Protein AF-A0A351ZW01-F1 (afdb_monomer_lite)

pLDDT: mean 93.57, std 7.4, range [65.06, 98.44]

Radius of gyration: 22.63 Å; chains: 1; bounding box: 54×48×53 Å

Secondary structure (DSSP, 8-state):
-HHHHTS-HHHHHHHHHHHHHHHHHHHHHT-S-GGG-TTHHHHHHTTS-SS-HHHHHHHHHHHHHHHHHHTTPPPS-TT-EE-TTT-PEE-----HHHHHHIIIIISTTHHHHHHHHHHHHHHHHHHHHHHT-TT---PPPP-

Sequence (143 aa):
VVALATGTAVQREMLQEALNRWWRPIMHFFGPPDVASQHTEKLMRWKVKMASNDDMRQQFFNQYVPKILELGLTIPDPELKKDPETGKWSYGDPDWDEFKRVINGHGPCNAERLAVRRKAEENGRWVRQALARAADTYVAPLS

Foldseek 3Di:
DLCLLPDDPVSVVVVLVVLAVCVLVVLCVLPDAQVPDPCQVVCCVVVVDVDHSQRVVQVCCVVPVVVCVVSVHDHPWPQWDQDPVVRGTDTDDSDVVQSVCVVVQNDDCSVVVVVVVVCCCVVCVVVVVVVPPPPDDDDDDDD

Structure (mmCIF, N/CA/C/O backbone):
data_AF-A0A351ZW01-F1
#
_entry.id   AF-A0A351ZW01-F1
#
loop_
_atom_site.group_PDB
_atom_site.id
_atom_site.type_symbol
_atom_site.label_atom_id
_atom_site.label_alt_id
_atom_site.label_comp_id
_atom_site.label_asym_id
_atom_site.label_entity_id
_atom_site.label_seq_id
_atom_site.pdbx_PDB_ins_code
_atom_site.Cartn_x
_atom_site.Cartn_y
_atom_site.Cartn_z
_atom_site.occupancy
_atom_site.B_iso_or_equiv
_atom_site.auth_seq_id
_atom_site.auth_comp_id
_atom_site.auth_asym_id
_atom_site.auth_atom_id
_atom_site.pdbx_PDB_model_num
ATOM 1 N N . VAL A 1 1 ? 3.942 12.410 7.621 1.00 77.69 1 VAL A N 1
ATOM 2 C CA . VAL A 1 1 ? 2.796 11.868 8.392 1.00 77.69 1 VAL A CA 1
ATOM 3 C C . VAL A 1 1 ? 2.540 12.699 9.638 1.00 77.69 1 VAL A C 1
ATOM 5 O O . VAL A 1 1 ? 1.527 13.377 9.650 1.00 77.69 1 VAL A O 1
ATOM 8 N N . VAL A 1 2 ? 3.465 12.751 10.610 1.00 89.12 2 VAL A N 1
ATOM 9 C CA . VAL A 1 2 ? 3.289 13.541 11.853 1.00 89.12 2 VAL A CA 1
ATOM 10 C C . VAL A 1 2 ? 2.937 15.003 11.568 1.00 89.12 2 VAL A C 1
ATOM 12 O O . VAL A 1 2 ? 1.938 15.481 12.078 1.00 89.12 2 VAL A O 1
ATOM 15 N N . ALA A 1 3 ? 3.654 15.659 10.648 1.00 94.62 3 ALA A N 1
ATOM 16 C CA . ALA A 1 3 ? 3.360 17.041 10.256 1.00 94.62 3 ALA A CA 1
ATOM 17 C C . ALA A 1 3 ? 1.923 17.272 9.737 1.00 94.62 3 ALA A C 1
ATOM 19 O O . ALA A 1 3 ? 1.390 18.358 9.916 1.00 94.62 3 ALA A O 1
ATOM 20 N N . LEU A 1 4 ? 1.291 16.270 9.105 1.00 96.19 4 LEU A N 1
ATOM 21 C CA . LEU A 1 4 ? -0.110 16.368 8.672 1.00 96.19 4 LEU A CA 1
ATOM 22 C C . LEU A 1 4 ? -1.073 16.064 9.827 1.00 96.19 4 LEU A C 1
ATOM 24 O O . LEU A 1 4 ? -2.077 16.750 9.983 1.00 96.19 4 LEU A O 1
ATOM 28 N N . ALA A 1 5 ? -0.749 15.065 10.654 1.00 93.75 5 ALA A N 1
ATOM 29 C CA . ALA A 1 5 ? -1.554 14.665 11.808 1.00 93.75 5 ALA A CA 1
ATOM 30 C C . ALA A 1 5 ? -1.645 15.766 12.881 1.00 93.75 5 ALA A C 1
ATOM 32 O O . ALA A 1 5 ? -2.696 15.947 13.490 1.00 93.75 5 ALA A O 1
ATOM 33 N N . THR A 1 6 ? -0.567 16.530 13.079 1.00 94.31 6 THR A N 1
ATOM 34 C CA . THR A 1 6 ? -0.499 17.667 14.014 1.00 94.31 6 THR A CA 1
ATOM 35 C C . THR A 1 6 ? -0.705 19.018 13.322 1.00 94.31 6 THR A C 1
ATOM 37 O O . THR A 1 6 ? -0.394 20.059 13.898 1.00 94.31 6 THR A O 1
ATOM 40 N N . GLY A 1 7 ? -1.139 18.999 12.061 1.00 95.31 7 GLY A N 1
ATOM 41 C CA . GLY A 1 7 ? -1.310 20.177 11.222 1.00 95.31 7 GLY A CA 1
ATOM 42 C C . GLY A 1 7 ? -2.708 20.791 11.312 1.00 95.31 7 GLY A C 1
ATOM 43 O O . GLY A 1 7 ? -3.443 20.613 12.284 1.00 95.31 7 GLY A O 1
ATOM 44 N N . THR A 1 8 ? -3.093 21.517 10.264 1.00 97.94 8 THR A N 1
ATOM 45 C CA . THR A 1 8 ? -4.434 22.097 10.119 1.00 97.94 8 THR A CA 1
ATOM 46 C C . THR A 1 8 ? -5.506 21.018 9.938 1.00 97.94 8 THR A C 1
ATOM 48 O O . THR A 1 8 ? -5.212 19.871 9.595 1.00 97.94 8 THR A O 1
ATOM 51 N N . ALA A 1 9 ? -6.779 21.392 10.103 1.00 97.50 9 ALA A N 1
ATOM 52 C CA . ALA A 1 9 ? -7.906 20.489 9.853 1.00 97.50 9 ALA A CA 1
ATOM 53 C C . ALA A 1 9 ? -7.855 19.866 8.444 1.00 97.50 9 ALA A C 1
ATOM 55 O O . ALA A 1 9 ? -7.991 18.654 8.307 1.00 97.50 9 ALA A O 1
ATOM 56 N N . VAL A 1 10 ? -7.540 20.671 7.422 1.00 98.19 10 VAL A N 1
ATOM 57 C CA . VAL A 1 10 ? -7.388 20.205 6.032 1.00 98.19 10 VAL A CA 1
ATOM 58 C C . VAL A 1 10 ? -6.251 19.188 5.904 1.00 98.19 10 VAL A C 1
ATOM 60 O O . VAL A 1 10 ? -6.398 18.171 5.236 1.00 98.19 10 VAL A O 1
ATOM 63 N N . GLN A 1 11 ? -5.116 19.411 6.573 1.00 98.12 11 GLN A N 1
ATOM 64 C CA . GLN A 1 11 ? -3.993 18.468 6.541 1.00 98.12 11 GLN A CA 1
ATOM 65 C C . GLN A 1 11 ? -4.336 17.131 7.209 1.00 98.12 11 GLN A C 1
ATOM 67 O O . GLN A 1 11 ? -3.948 16.073 6.706 1.00 98.12 11 GLN A O 1
ATOM 72 N N . ARG A 1 12 ? -5.089 17.169 8.314 1.00 97.69 12 ARG A N 1
ATOM 73 C CA . ARG A 1 12 ? -5.584 15.964 8.990 1.00 97.69 12 ARG A CA 1
ATOM 74 C C . ARG A 1 12 ? -6.576 15.199 8.121 1.00 97.69 12 ARG A C 1
ATOM 76 O O . ARG A 1 12 ? -6.472 13.979 8.026 1.00 97.69 12 ARG A O 1
ATOM 83 N N . GLU A 1 13 ? -7.481 15.902 7.448 1.00 98.12 13 GLU A N 1
ATOM 84 C CA . GLU A 1 13 ? -8.439 15.304 6.517 1.00 98.12 13 GLU A CA 1
ATOM 85 C C . GLU A 1 13 ? -7.736 14.651 5.321 1.00 98.12 13 GLU A C 1
ATOM 87 O O . GLU A 1 13 ? -8.013 13.497 5.011 1.00 98.12 13 GLU A O 1
ATOM 92 N N . MET A 1 14 ? -6.746 15.320 4.718 1.00 98.06 14 MET A N 1
ATOM 93 C CA . MET A 1 14 ? -5.924 14.737 3.648 1.00 98.06 14 MET A CA 1
ATOM 94 C C . MET A 1 14 ? -5.225 13.445 4.088 1.00 98.06 14 MET A C 1
ATOM 96 O O . MET A 1 14 ? -5.118 12.492 3.315 1.00 98.06 14 MET A O 1
ATOM 100 N N . LEU A 1 15 ? -4.728 13.407 5.328 1.00 98.00 15 LEU A N 1
ATOM 101 C CA . LEU A 1 15 ? -4.102 12.210 5.879 1.00 98.00 15 LEU A CA 1
ATOM 102 C C . LEU A 1 15 ? -5.121 11.081 6.080 1.00 98.00 15 LEU A C 1
ATOM 104 O O . LEU A 1 15 ? -4.837 9.942 5.710 1.00 98.00 15 LEU A O 1
ATOM 108 N N . GLN A 1 16 ? -6.296 11.390 6.632 1.00 98.31 16 GLN A N 1
ATOM 109 C CA . GLN A 1 16 ? -7.370 10.416 6.819 1.00 98.31 16 GLN A CA 1
ATOM 110 C C . GLN A 1 16 ? -7.875 9.865 5.480 1.00 98.31 16 GLN A C 1
ATOM 112 O O . GLN A 1 16 ? -8.060 8.662 5.337 1.00 98.31 16 GLN A O 1
ATOM 117 N N . GLU A 1 17 ? -8.049 10.722 4.478 1.00 98.38 17 GLU A N 1
ATOM 118 C CA . GLU A 1 17 ? -8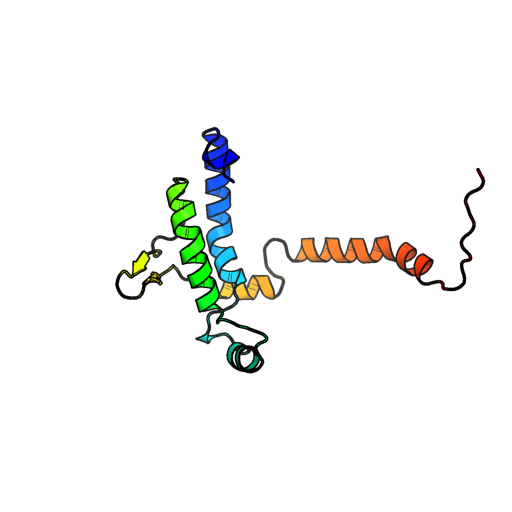.480 10.341 3.133 1.00 98.38 17 GLU A CA 1
ATOM 119 C C . GLU A 1 17 ? -7.465 9.393 2.474 1.00 98.38 17 GLU A C 1
ATOM 121 O O . GLU A 1 17 ? -7.833 8.345 1.937 1.00 98.38 17 GLU A O 1
ATOM 126 N N . ALA A 1 18 ? -6.168 9.688 2.612 1.00 98.12 18 ALA A N 1
ATOM 127 C CA . ALA A 1 18 ? -5.119 8.795 2.142 1.00 98.12 18 ALA A CA 1
ATOM 128 C C . ALA A 1 18 ? -5.151 7.438 2.862 1.00 98.12 18 ALA A C 1
ATOM 130 O O . ALA A 1 18 ? -5.054 6.403 2.201 1.00 98.12 18 ALA A O 1
ATOM 131 N N . LEU A 1 19 ? -5.319 7.422 4.188 1.00 97.88 19 LEU A N 1
ATOM 132 C CA . LEU A 1 19 ? -5.467 6.179 4.950 1.00 97.88 19 LEU A CA 1
ATOM 133 C C . LEU A 1 19 ? -6.685 5.375 4.470 1.00 97.88 19 LEU A C 1
ATOM 135 O O . LEU A 1 19 ? -6.562 4.172 4.245 1.00 97.88 19 LEU A O 1
ATOM 139 N N . ASN A 1 20 ? -7.817 6.044 4.236 1.00 97.94 20 ASN A N 1
ATOM 140 C CA . ASN A 1 20 ? -9.052 5.417 3.772 1.00 97.94 20 ASN A CA 1
ATOM 141 C C . ASN A 1 20 ? -8.858 4.671 2.447 1.00 97.94 20 ASN A C 1
ATOM 143 O O . ASN A 1 20 ? -9.270 3.520 2.318 1.00 97.94 20 ASN A O 1
ATOM 147 N N . ARG A 1 21 ? -8.180 5.299 1.478 1.00 96.81 21 ARG A N 1
ATOM 148 C CA . ARG A 1 21 ? -7.891 4.677 0.176 1.00 96.81 21 ARG A CA 1
ATOM 149 C C . ARG A 1 21 ? -6.883 3.537 0.261 1.00 96.81 21 ARG A C 1
ATOM 151 O O . ARG A 1 21 ? -7.000 2.564 -0.478 1.00 96.81 21 ARG A O 1
ATOM 158 N N . TRP A 1 22 ? -5.866 3.670 1.110 1.00 96.38 22 TRP A N 1
ATOM 159 C CA . TRP A 1 22 ? -4.736 2.739 1.133 1.00 96.38 22 TRP A CA 1
ATOM 160 C C . TRP A 1 22 ? -4.908 1.551 2.077 1.00 96.38 22 TRP A C 1
ATOM 162 O O . TRP A 1 22 ? -4.182 0.571 1.916 1.00 96.38 22 TRP A O 1
ATOM 172 N N . TRP A 1 23 ? -5.859 1.592 3.015 1.00 96.06 23 TRP A N 1
ATOM 173 C CA . TRP A 1 23 ? -6.018 0.544 4.027 1.00 96.06 23 TRP A CA 1
ATOM 174 C C . TRP A 1 23 ? -6.162 -0.863 3.428 1.00 96.06 23 TRP A C 1
ATOM 176 O O . TRP A 1 23 ? -5.361 -1.745 3.739 1.00 96.06 23 TRP A O 1
ATOM 186 N N . ARG A 1 24 ? -7.116 -1.063 2.506 1.00 93.88 24 ARG A N 1
ATOM 187 C CA . ARG A 1 24 ? -7.323 -2.366 1.849 1.00 93.88 24 ARG A CA 1
ATOM 188 C C . ARG A 1 24 ? -6.141 -2.770 0.954 1.00 93.88 24 ARG A C 1
ATOM 190 O O . ARG A 1 24 ? -5.614 -3.863 1.157 1.00 93.88 24 ARG A O 1
ATOM 197 N N . PRO A 1 25 ? -5.631 -1.913 0.037 1.00 95.56 25 PRO A N 1
ATOM 198 C CA . PRO A 1 25 ? -4.459 -2.258 -0.767 1.00 95.56 25 PRO A CA 1
ATOM 199 C C . PRO A 1 25 ? -3.230 -2.685 0.043 1.00 95.56 25 PRO A C 1
ATOM 201 O O . PRO A 1 25 ? -2.504 -3.576 -0.389 1.00 95.56 25 PRO A O 1
ATOM 204 N N . ILE A 1 26 ? -2.988 -2.101 1.221 1.00 95.88 26 ILE A N 1
ATOM 205 C CA . ILE A 1 26 ? -1.853 -2.494 2.070 1.00 95.88 26 ILE A CA 1
ATOM 206 C C . ILE A 1 26 ? -1.967 -3.958 2.519 1.00 95.88 26 ILE A C 1
ATOM 208 O O . ILE A 1 26 ? -0.955 -4.654 2.592 1.00 95.88 26 ILE A O 1
ATOM 212 N N . MET A 1 27 ? -3.174 -4.478 2.752 1.00 95.38 27 MET A N 1
ATOM 213 C CA . MET A 1 27 ? -3.358 -5.889 3.115 1.00 95.38 27 MET A CA 1
ATOM 214 C C . MET A 1 27 ? -2.951 -6.841 1.981 1.00 95.38 27 MET A C 1
ATOM 216 O O . MET A 1 27 ? -2.417 -7.923 2.248 1.00 95.38 27 MET A O 1
ATOM 220 N N . HI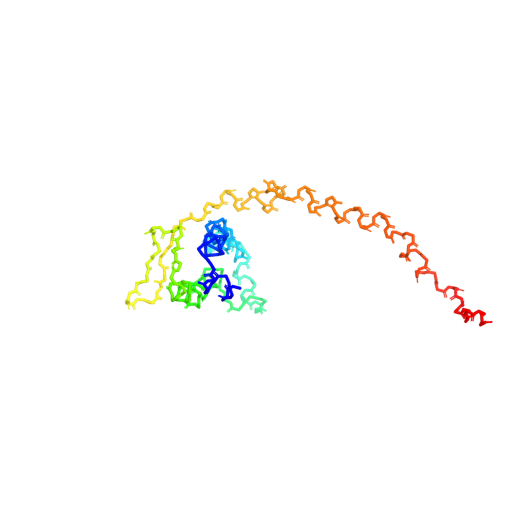S A 1 28 ? -3.141 -6.417 0.730 1.00 96.31 28 HIS A N 1
ATOM 221 C CA . HIS A 1 28 ? -2.736 -7.146 -0.472 1.00 96.31 28 HIS A CA 1
ATOM 222 C C . HIS A 1 28 ? -1.217 -7.187 -0.685 1.00 96.31 28 HIS A C 1
ATOM 224 O O . HIS A 1 28 ? -0.724 -8.084 -1.369 1.00 96.31 28 HIS A O 1
ATOM 230 N N . PHE A 1 29 ? -0.451 -6.263 -0.091 1.00 95.38 29 PHE A N 1
ATOM 231 C CA . PHE A 1 29 ? 1.005 -6.198 -0.288 1.00 95.38 29 PHE A CA 1
ATOM 232 C C . PHE A 1 29 ? 1.728 -7.425 0.271 1.00 95.38 29 PHE A C 1
ATOM 234 O O . PHE A 1 29 ? 2.774 -7.812 -0.245 1.00 95.38 29 PHE A O 1
ATOM 241 N N . PHE A 1 30 ? 1.155 -8.061 1.293 1.00 95.12 30 PHE A N 1
ATOM 242 C CA . PHE A 1 30 ? 1.693 -9.283 1.888 1.00 95.12 30 PHE A CA 1
ATOM 243 C C . PHE A 1 30 ? 1.368 -10.539 1.069 1.00 95.12 30 PHE A C 1
ATOM 245 O O . PHE A 1 30 ? 1.845 -11.616 1.402 1.00 95.12 30 PHE A O 1
ATOM 252 N N . GLY A 1 31 ? 0.588 -10.420 -0.010 1.00 93.88 31 GLY A N 1
ATOM 253 C CA . GLY A 1 31 ? 0.147 -11.540 -0.836 1.00 93.88 31 GLY A CA 1
ATOM 254 C C . GLY A 1 31 ? -1.158 -12.184 -0.351 1.00 93.88 31 GLY A C 1
ATOM 255 O O . GLY A 1 31 ? -1.784 -11.686 0.587 1.00 93.88 31 GLY A O 1
ATOM 256 N N . PRO A 1 32 ? -1.591 -13.282 -1.000 1.00 94.94 32 PRO A N 1
ATOM 257 C CA . PRO A 1 32 ? -2.838 -13.965 -0.661 1.00 94.94 32 PRO A CA 1
ATOM 258 C C . PRO A 1 32 ? -2.779 -14.595 0.741 1.00 94.94 32 PRO A C 1
ATOM 260 O O . PRO A 1 32 ? -1.673 -14.788 1.259 1.00 94.94 32 PRO A O 1
ATOM 263 N N . PRO A 1 33 ? -3.927 -14.979 1.329 1.00 93.25 33 PRO A N 1
ATOM 264 C CA . PRO A 1 33 ? -3.975 -15.748 2.567 1.00 93.25 33 PRO A CA 1
ATOM 265 C C . PRO A 1 33 ? -3.145 -17.018 2.462 1.00 93.25 33 PRO A C 1
ATOM 267 O O . PRO A 1 33 ? -2.992 -17.576 1.367 1.00 93.25 33 PRO A O 1
ATOM 270 N N . ASP A 1 34 ? -2.658 -17.525 3.590 1.00 92.31 34 ASP A N 1
ATOM 271 C CA . ASP A 1 34 ? -1.798 -18.709 3.588 1.00 92.31 34 ASP A CA 1
ATOM 272 C C . ASP A 1 34 ? -2.495 -19.928 2.960 1.00 92.31 34 ASP A C 1
ATOM 274 O O . ASP A 1 34 ? -1.867 -20.674 2.207 1.00 92.31 34 ASP A O 1
ATOM 278 N N . VAL A 1 35 ? -3.814 -20.059 3.151 1.00 91.06 35 VAL A N 1
ATOM 279 C CA . VAL A 1 35 ? -4.657 -21.110 2.544 1.00 91.06 35 VAL A CA 1
ATOM 280 C C . VAL A 1 35 ? -4.706 -21.070 1.012 1.00 91.06 35 VAL A C 1
ATOM 282 O O . VAL A 1 35 ? -4.986 -22.084 0.380 1.00 91.06 35 VAL A O 1
ATOM 285 N N . ALA A 1 36 ? -4.420 -19.918 0.401 1.00 90.12 36 ALA A N 1
ATOM 286 C CA . ALA A 1 36 ? -4.399 -19.725 -1.050 1.00 90.12 36 ALA A CA 1
ATOM 287 C C . ALA A 1 36 ? -2.971 -19.538 -1.603 1.00 90.12 36 ALA A C 1
ATOM 289 O O . ALA A 1 36 ? -2.783 -19.293 -2.797 1.00 90.12 36 ALA A O 1
ATOM 290 N N . SER A 1 37 ? -1.945 -19.647 -0.753 1.00 90.88 37 SER A N 1
ATOM 291 C CA . SER A 1 37 ? -0.560 -19.329 -1.097 1.00 90.88 37 SER A CA 1
ATOM 292 C C . SER A 1 37 ? 0.231 -20.571 -1.521 1.00 90.88 37 SER A C 1
ATOM 294 O O . SER A 1 37 ? 0.934 -21.195 -0.726 1.00 90.88 37 SER A O 1
ATOM 296 N N . GLN A 1 38 ? 0.177 -20.901 -2.816 1.00 90.06 38 GLN A N 1
ATOM 297 C CA . GLN A 1 38 ? 0.764 -22.125 -3.393 1.00 90.06 38 GLN A CA 1
ATOM 298 C C . GLN A 1 38 ? 2.278 -22.297 -3.167 1.00 90.06 38 GLN A C 1
ATOM 300 O O . GLN A 1 38 ? 2.793 -23.413 -3.207 1.00 90.06 38 GLN A O 1
ATOM 305 N N . HIS A 1 39 ? 3.018 -21.205 -2.965 1.00 90.19 39 HIS A N 1
ATOM 306 C CA . HIS A 1 39 ? 4.479 -21.241 -2.840 1.00 90.19 39 HIS A CA 1
ATOM 307 C C . HIS A 1 39 ? 4.981 -21.135 -1.398 1.00 90.19 39 HIS A C 1
ATOM 309 O O . HIS A 1 39 ? 6.176 -21.330 -1.169 1.00 90.19 39 HIS A O 1
ATOM 315 N N . THR A 1 40 ? 4.109 -20.843 -0.425 1.00 89.44 40 THR A N 1
ATOM 316 C CA . THR A 1 40 ? 4.547 -20.528 0.945 1.00 89.44 40 THR A CA 1
ATOM 317 C C . THR A 1 40 ? 5.324 -21.677 1.575 1.00 89.44 40 THR A C 1
ATOM 319 O O . THR A 1 40 ? 6.428 -21.443 2.058 1.00 89.44 40 THR A O 1
ATOM 322 N N . GLU A 1 41 ? 4.835 -22.917 1.499 1.00 91.25 41 GLU A N 1
ATOM 323 C CA . GLU A 1 41 ? 5.506 -24.067 2.123 1.00 91.25 41 GLU A CA 1
ATOM 324 C C . GLU A 1 41 ? 6.950 -24.245 1.615 1.00 91.25 41 GLU A C 1
ATOM 326 O O . GLU A 1 41 ? 7.900 -24.357 2.393 1.00 91.25 41 GLU A O 1
ATOM 331 N N . LYS A 1 42 ? 7.131 -24.205 0.290 1.00 94.81 42 LYS A N 1
ATOM 332 C CA . LYS A 1 42 ? 8.434 -24.376 -0.363 1.00 94.81 42 LYS A CA 1
ATOM 333 C C . LYS A 1 42 ? 9.393 -23.227 -0.041 1.00 94.81 42 LYS A C 1
ATOM 335 O O . LYS A 1 42 ? 10.556 -23.474 0.272 1.00 94.81 42 LYS A O 1
ATOM 340 N N . LEU A 1 43 ? 8.912 -21.984 -0.089 1.00 95.31 43 LEU A N 1
ATOM 341 C CA . LEU A 1 43 ? 9.731 -20.800 0.189 1.00 95.31 43 LEU A CA 1
ATOM 342 C C . LEU A 1 43 ? 10.139 -20.704 1.664 1.00 95.31 43 LEU A C 1
ATOM 344 O O . LEU A 1 43 ? 11.264 -20.293 1.950 1.00 95.31 43 LEU A O 1
ATOM 348 N N . MET A 1 44 ? 9.265 -21.123 2.583 1.00 94.62 44 MET A N 1
ATOM 349 C CA . MET A 1 44 ? 9.577 -21.218 4.012 1.00 94.62 44 MET A CA 1
ATOM 350 C C . MET A 1 44 ? 10.616 -22.313 4.276 1.00 94.62 44 MET A C 1
ATOM 352 O O . MET A 1 44 ? 11.602 -22.075 4.972 1.00 94.62 44 MET A O 1
ATOM 356 N N . ARG A 1 45 ? 10.467 -23.493 3.652 1.00 95.94 45 ARG A N 1
ATOM 357 C CA . ARG A 1 45 ? 11.433 -24.603 3.768 1.00 95.94 45 ARG A CA 1
ATOM 358 C C . ARG A 1 45 ? 12.843 -24.192 3.344 1.00 95.94 45 ARG A C 1
ATOM 360 O O . ARG A 1 45 ? 13.820 -24.582 3.974 1.00 95.94 45 ARG A O 1
ATOM 367 N N . TRP A 1 46 ? 12.947 -23.398 2.283 1.00 97.50 46 TRP A N 1
ATOM 368 C CA . TRP A 1 46 ? 14.221 -22.885 1.775 1.00 97.50 46 TRP A CA 1
ATOM 369 C C . TRP A 1 46 ? 14.708 -21.616 2.471 1.00 97.50 46 TRP A C 1
ATOM 371 O O . TRP A 1 46 ? 15.754 -21.095 2.095 1.00 97.50 46 TRP A O 1
ATOM 381 N N . LYS A 1 47 ? 13.972 -21.112 3.470 1.00 95.19 47 LYS A N 1
ATOM 382 C CA . LYS A 1 47 ? 14.273 -19.857 4.174 1.00 95.19 47 LYS A CA 1
ATOM 383 C C . LYS A 1 47 ? 14.396 -18.644 3.241 1.00 95.19 47 LYS A C 1
ATOM 385 O O . LYS A 1 47 ? 15.083 -17.679 3.554 1.00 95.19 47 LYS A O 1
ATOM 390 N N . VAL A 1 48 ? 13.707 -18.681 2.099 1.00 96.38 48 VAL A N 1
ATOM 391 C CA . VAL A 1 48 ? 13.502 -17.503 1.239 1.00 96.38 48 VAL A CA 1
ATOM 392 C C . VAL A 1 48 ? 12.431 -16.603 1.855 1.00 96.38 48 VAL A C 1
ATOM 394 O O . VAL A 1 48 ? 12.501 -15.381 1.762 1.00 96.38 48 VAL A O 1
ATOM 397 N N . LYS A 1 49 ? 11.452 -17.217 2.524 1.00 93.94 49 LYS A N 1
ATOM 398 C CA . LYS A 1 49 ? 10.430 -16.554 3.326 1.00 93.94 49 LYS A CA 1
ATOM 399 C C . LYS A 1 49 ? 10.644 -16.943 4.791 1.00 93.94 49 LYS A C 1
ATOM 401 O O . LYS A 1 49 ? 10.852 -18.117 5.082 1.00 93.94 49 LYS A O 1
ATOM 406 N N . MET A 1 50 ? 10.642 -15.960 5.691 1.00 94.81 50 MET A N 1
ATOM 407 C CA . MET A 1 50 ? 10.906 -16.173 7.126 1.00 94.81 50 MET A CA 1
ATOM 408 C C . MET A 1 50 ? 9.630 -16.220 7.979 1.00 94.81 50 MET A C 1
ATOM 410 O O . MET A 1 50 ? 9.669 -16.719 9.098 1.00 94.81 50 MET A O 1
ATOM 414 N N . ALA A 1 51 ? 8.514 -15.710 7.460 1.00 95.12 51 ALA A N 1
ATOM 415 C CA . ALA A 1 51 ? 7.203 -15.679 8.108 1.00 95.12 51 ALA A CA 1
ATOM 416 C C . ALA A 1 51 ? 6.111 -15.754 7.038 1.00 95.12 51 ALA A C 1
ATOM 418 O O . ALA A 1 51 ? 6.352 -15.294 5.921 1.00 95.12 51 ALA A O 1
ATOM 419 N N . SER A 1 52 ? 4.943 -16.322 7.354 1.00 96.12 52 SER A N 1
ATOM 420 C CA . SER A 1 52 ? 3.835 -16.507 6.407 1.00 96.12 52 SER A CA 1
ATOM 421 C C . SER A 1 52 ? 3.247 -15.174 5.889 1.00 96.12 52 SER A C 1
ATOM 423 O O . SER A 1 52 ? 3.639 -14.097 6.336 1.00 96.12 52 SER A O 1
ATOM 425 N N . ASN A 1 53 ? 2.345 -15.214 4.895 1.00 95.69 53 ASN A N 1
ATOM 426 C CA . ASN A 1 53 ? 1.747 -13.968 4.387 1.00 95.69 53 ASN A CA 1
ATOM 427 C C . ASN A 1 53 ? 0.859 -13.348 5.476 1.00 95.69 53 ASN A C 1
ATOM 429 O O . ASN A 1 53 ? 0.919 -12.141 5.723 1.00 95.69 53 ASN A O 1
ATOM 433 N N . ASP A 1 54 ? 0.088 -14.192 6.163 1.00 95.25 54 ASP A N 1
ATOM 434 C CA . ASP A 1 54 ? -0.791 -13.764 7.246 1.00 95.25 54 ASP A CA 1
ATOM 435 C C . ASP A 1 54 ? 0.010 -13.327 8.481 1.00 95.25 54 ASP A C 1
ATOM 437 O O . ASP A 1 54 ? -0.311 -12.295 9.070 1.00 95.25 54 ASP A O 1
ATOM 441 N N . ASP A 1 55 ? 1.114 -14.004 8.818 1.00 96.19 55 ASP A N 1
ATOM 442 C CA . ASP A 1 55 ? 2.016 -13.580 9.898 1.00 96.19 55 ASP A CA 1
ATOM 443 C C . ASP A 1 55 ? 2.575 -12.175 9.651 1.00 96.19 55 ASP A C 1
ATOM 445 O O . ASP A 1 55 ? 2.611 -11.343 10.561 1.00 96.19 55 ASP A O 1
ATOM 449 N N . MET A 1 56 ? 2.992 -11.882 8.415 1.00 96.75 56 MET A N 1
ATOM 450 C CA . MET A 1 56 ? 3.496 -10.556 8.055 1.00 96.75 56 MET A CA 1
ATOM 451 C C . MET A 1 56 ? 2.411 -9.485 8.154 1.00 96.75 56 MET A C 1
ATOM 453 O O . MET A 1 56 ? 2.682 -8.387 8.649 1.00 96.75 56 MET A O 1
ATOM 457 N N . ARG A 1 57 ? 1.170 -9.814 7.780 1.00 96.75 57 ARG A N 1
ATOM 458 C CA . ARG A 1 57 ? 0.030 -8.906 7.949 1.00 96.75 57 ARG A CA 1
ATOM 459 C C . ARG A 1 57 ? -0.273 -8.648 9.432 1.00 96.75 57 ARG A C 1
ATOM 461 O O . ARG A 1 57 ? -0.449 -7.496 9.826 1.00 96.75 57 ARG A O 1
ATOM 468 N N . GLN A 1 58 ? -0.221 -9.676 10.283 1.00 97.56 58 GLN A N 1
ATOM 469 C CA . GLN A 1 58 ? -0.389 -9.516 11.735 1.00 97.56 58 GLN A CA 1
ATOM 470 C C . GLN A 1 58 ? 0.723 -8.668 12.363 1.00 97.56 58 GLN A C 1
ATOM 472 O O . GLN A 1 58 ? 0.448 -7.843 13.236 1.00 97.56 58 GLN A O 1
ATOM 477 N N . GLN A 1 59 ? 1.975 -8.836 11.925 1.00 97.25 59 GLN A N 1
ATOM 478 C CA . GLN A 1 59 ? 3.087 -7.994 12.380 1.00 97.25 59 GLN A CA 1
ATOM 479 C C . GLN A 1 59 ? 2.873 -6.528 11.996 1.00 97.25 59 GLN A C 1
ATOM 481 O O . GLN A 1 59 ? 3.057 -5.646 12.838 1.00 97.25 59 GLN A O 1
ATOM 486 N N . PHE A 1 60 ? 2.406 -6.270 10.772 1.00 97.50 60 PHE A N 1
ATOM 487 C CA . PHE A 1 60 ? 2.030 -4.928 10.343 1.00 97.50 60 PHE A CA 1
ATOM 488 C C . PHE A 1 60 ? 0.939 -4.328 11.240 1.00 97.50 60 PHE A C 1
ATOM 490 O O . PHE A 1 60 ? 1.118 -3.219 11.748 1.00 97.50 60 PHE A O 1
ATOM 497 N N . PHE A 1 61 ? -0.148 -5.057 11.515 1.00 97.75 61 PHE A N 1
ATOM 498 C CA . PHE A 1 61 ? -1.210 -4.546 12.386 1.00 97.75 61 PHE A CA 1
ATOM 499 C C . PHE A 1 61 ? -0.719 -4.268 13.805 1.00 97.75 61 PHE A C 1
ATOM 501 O O . PHE A 1 61 ? -0.961 -3.185 14.336 1.00 97.75 61 PHE A O 1
ATOM 508 N N . ASN A 1 62 ? 0.048 -5.190 14.390 1.00 97.69 62 ASN A N 1
ATOM 509 C CA . ASN A 1 62 ? 0.648 -4.998 15.708 1.00 97.69 62 ASN A CA 1
ATOM 510 C C . ASN A 1 62 ? 1.519 -3.742 15.782 1.00 97.69 62 ASN A C 1
ATOM 512 O O . ASN A 1 62 ? 1.511 -3.051 16.799 1.00 97.69 62 ASN A O 1
ATOM 516 N N . GLN A 1 63 ? 2.255 -3.437 14.714 1.00 97.44 63 GLN A N 1
ATOM 517 C CA . GLN A 1 63 ? 3.157 -2.295 14.690 1.00 97.44 63 GLN A CA 1
ATOM 518 C C . GLN A 1 63 ? 2.449 -0.969 14.398 1.00 97.44 63 GLN A C 1
ATOM 520 O O . GLN A 1 63 ? 2.860 0.060 14.943 1.00 97.44 63 GLN A O 1
ATOM 525 N N . TYR A 1 64 ? 1.446 -0.963 13.516 1.00 97.12 64 TYR A N 1
ATOM 526 C CA . TYR A 1 64 ? 0.906 0.273 12.947 1.00 97.12 64 TYR A CA 1
ATOM 527 C C . TYR A 1 64 ? -0.503 0.626 13.410 1.00 97.12 64 TYR A C 1
ATOM 529 O O . TYR A 1 64 ? -0.779 1.818 13.514 1.00 97.12 64 TYR A O 1
ATOM 537 N N . VAL A 1 65 ? -1.366 -0.333 13.764 1.00 97.88 65 VAL A N 1
ATOM 538 C CA . VAL A 1 65 ? -2.715 -0.009 14.265 1.00 97.88 65 VAL A CA 1
ATOM 539 C C . VAL A 1 65 ? -2.655 0.873 15.518 1.00 97.88 65 VAL A C 1
ATOM 541 O O . VAL A 1 65 ? -3.279 1.934 15.498 1.00 97.88 65 VAL A O 1
ATOM 544 N N . PRO A 1 66 ? -1.855 0.555 16.561 1.00 97.12 66 PRO A N 1
ATOM 545 C CA . PRO A 1 66 ? -1.760 1.421 17.737 1.00 97.12 66 PRO A CA 1
ATOM 546 C C . PRO A 1 66 ? -1.285 2.837 17.394 1.00 97.12 66 PRO A C 1
ATOM 548 O O . PRO A 1 66 ? -1.832 3.806 17.904 1.00 97.12 66 PRO A O 1
ATOM 551 N N . LYS A 1 67 ? -0.323 2.964 16.471 1.00 96.06 67 LYS A N 1
ATOM 552 C CA . LYS A 1 67 ? 0.229 4.259 16.044 1.00 96.06 67 LYS A CA 1
ATOM 553 C C . LYS A 1 67 ? -0.785 5.096 15.267 1.00 96.06 67 LYS A C 1
ATOM 555 O O . LYS A 1 67 ? -0.818 6.310 15.416 1.00 96.06 67 LYS A O 1
ATOM 560 N N . ILE A 1 68 ? -1.599 4.462 14.421 1.00 96.69 68 ILE A N 1
ATOM 561 C CA . ILE A 1 68 ? -2.670 5.143 13.683 1.00 96.69 68 ILE A CA 1
ATOM 562 C C . ILE A 1 68 ? -3.696 5.714 14.670 1.00 96.69 68 ILE A C 1
ATOM 564 O O . ILE A 1 68 ? -4.072 6.880 14.552 1.00 96.69 68 ILE A O 1
ATOM 568 N N . LEU A 1 69 ? -4.087 4.920 15.671 1.00 95.81 69 LEU A N 1
ATOM 569 C CA . LEU A 1 69 ? -5.042 5.337 16.700 1.00 95.81 69 LEU A CA 1
ATOM 570 C C . LEU A 1 69 ? -4.461 6.423 17.621 1.00 95.81 69 LEU A C 1
ATOM 572 O O . LEU A 1 69 ? -5.161 7.374 17.952 1.00 95.81 69 LEU A O 1
ATOM 576 N N . GLU A 1 70 ? -3.177 6.337 17.982 1.00 95.06 70 GLU A N 1
ATOM 577 C CA . GLU A 1 70 ? -2.468 7.357 18.773 1.00 95.06 70 GLU A CA 1
ATOM 578 C C . GLU A 1 70 ? -2.420 8.717 18.057 1.00 95.06 70 GLU A C 1
ATOM 580 O O . GLU A 1 70 ? -2.544 9.765 18.688 1.00 95.06 70 GLU A O 1
ATOM 585 N N . LEU A 1 71 ? -2.324 8.715 16.724 1.00 94.81 71 LEU A N 1
ATOM 586 C CA . LEU A 1 71 ? -2.421 9.925 15.900 1.00 94.81 71 LEU A CA 1
ATOM 587 C C . LEU A 1 71 ? -3.858 10.469 15.775 1.00 94.81 71 LEU A C 1
ATOM 589 O O . LEU A 1 71 ? -4.074 11.474 15.092 1.00 94.81 71 LEU A O 1
ATOM 593 N N . GLY A 1 72 ? -4.843 9.825 16.409 1.00 94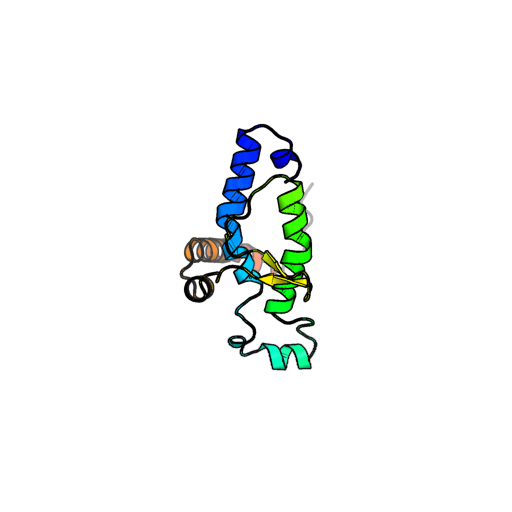.50 72 GLY A N 1
ATOM 594 C CA . GLY A 1 72 ? -6.248 10.225 16.375 1.00 94.50 72 GLY A CA 1
ATOM 595 C C . GLY A 1 72 ? -6.911 10.033 15.010 1.00 94.50 72 GLY A C 1
ATOM 596 O O . GLY A 1 72 ? -7.850 10.763 14.689 1.00 94.50 72 GLY A O 1
ATOM 597 N N . LEU A 1 73 ? -6.400 9.108 14.192 1.00 96.69 73 LEU A N 1
ATOM 598 C CA . LEU A 1 73 ? -7.013 8.705 12.927 1.00 96.69 73 LEU A CA 1
ATOM 599 C C . LEU A 1 73 ? -7.971 7.534 13.150 1.00 96.69 73 LEU A C 1
ATOM 601 O O . LEU A 1 73 ? -7.805 6.737 14.075 1.00 96.69 73 LEU A O 1
ATOM 605 N N . THR A 1 74 ? -8.948 7.397 12.261 1.00 97.56 74 THR A N 1
ATOM 606 C CA . THR A 1 74 ? -9.828 6.229 12.215 1.00 97.56 74 THR A CA 1
ATOM 607 C C . THR A 1 74 ? -9.331 5.235 11.178 1.00 97.56 74 THR A C 1
ATOM 609 O O . THR A 1 74 ? -8.709 5.602 10.181 1.00 97.56 74 THR A O 1
ATOM 612 N N . ILE A 1 75 ? -9.596 3.954 11.407 1.00 97.75 75 ILE A N 1
ATOM 613 C CA . ILE A 1 75 ? -9.267 2.899 10.452 1.00 97.75 75 ILE A CA 1
ATOM 614 C C . ILE A 1 75 ? -10.562 2.483 9.745 1.00 97.75 75 ILE A C 1
ATOM 616 O O . ILE A 1 75 ? -11.543 2.201 10.435 1.00 97.75 75 ILE A O 1
ATOM 620 N N . PRO A 1 76 ? -10.606 2.444 8.398 1.00 96.56 76 PRO A N 1
ATOM 621 C CA . PRO A 1 76 ? -11.812 2.131 7.624 1.00 96.56 76 PRO A CA 1
ATOM 622 C C . PRO A 1 76 ? -12.099 0.615 7.589 1.00 96.56 76 PRO A C 1
ATOM 624 O O . PRO A 1 76 ? -12.267 0.026 6.521 1.00 96.56 76 PRO A O 1
ATOM 627 N N . ASP A 1 77 ? -12.109 -0.028 8.755 1.00 97.19 77 ASP A N 1
ATOM 628 C CA . ASP A 1 77 ? -12.340 -1.463 8.919 1.00 97.19 77 ASP A CA 1
ATOM 629 C C . ASP A 1 77 ? -13.110 -1.734 10.219 1.00 97.19 77 ASP A C 1
ATOM 631 O O . ASP A 1 77 ? -12.512 -1.789 11.297 1.00 97.19 77 ASP A O 1
ATOM 635 N N . PRO A 1 78 ? -14.445 -1.877 10.133 1.00 95.31 78 PRO A N 1
ATOM 636 C CA . PRO A 1 78 ? -15.291 -2.156 11.291 1.00 95.31 78 PRO A CA 1
ATOM 637 C C . PRO A 1 78 ? -15.010 -3.507 11.963 1.00 95.31 78 PRO A C 1
ATOM 639 O O . PRO A 1 78 ? -15.385 -3.698 13.118 1.00 95.31 78 PRO A O 1
ATOM 642 N N . GLU A 1 79 ? -14.383 -4.451 11.255 1.00 96.44 79 GLU A N 1
ATOM 643 C CA . GLU A 1 79 ? -14.079 -5.795 11.761 1.00 96.44 79 GLU A CA 1
ATOM 644 C C . GLU A 1 79 ? -12.707 -5.862 12.449 1.00 96.44 79 GLU A C 1
ATOM 646 O O . GLU A 1 79 ? -12.340 -6.899 13.022 1.00 96.44 79 GLU A O 1
ATOM 651 N N . LEU A 1 80 ? -11.960 -4.750 12.430 1.00 97.19 80 LEU A N 1
ATOM 652 C CA . LEU A 1 80 ? -10.655 -4.643 13.055 1.00 97.19 80 LEU A CA 1
ATOM 653 C C . LEU A 1 80 ? -10.770 -4.657 14.581 1.00 97.19 80 LEU A C 1
ATOM 655 O O . LEU A 1 80 ? -11.131 -3.665 15.215 1.00 97.19 80 LEU A O 1
ATOM 659 N N . LYS A 1 81 ? -10.388 -5.776 15.193 1.00 97.00 81 LYS A N 1
ATOM 660 C CA . LYS A 1 81 ? -10.331 -5.928 16.653 1.00 97.00 81 LYS A CA 1
ATOM 661 C C . LYS A 1 81 ? -9.156 -6.809 17.041 1.00 97.00 81 LYS A C 1
ATOM 663 O O . LYS A 1 81 ? -8.848 -7.787 16.363 1.00 97.00 81 LYS A O 1
ATOM 668 N N . LYS A 1 82 ? -8.500 -6.459 18.146 1.00 97.12 82 LYS A N 1
ATOM 669 C CA . LYS A 1 82 ? -7.451 -7.290 18.734 1.00 97.12 82 LYS A CA 1
ATOM 670 C C . LYS A 1 82 ? -8.078 -8.245 19.737 1.00 97.12 82 LYS A C 1
ATOM 672 O O . LYS A 1 82 ? -8.729 -7.806 20.680 1.00 97.12 82 LYS A O 1
ATOM 677 N N . ASP A 1 83 ? -7.861 -9.531 19.528 1.00 96.75 83 ASP A N 1
ATOM 678 C CA . ASP A 1 83 ? -8.198 -10.564 20.493 1.00 96.75 83 ASP A CA 1
ATOM 679 C C . ASP A 1 83 ? -7.225 -10.474 21.689 1.00 96.75 83 ASP A C 1
ATOM 681 O O . ASP A 1 83 ? -6.007 -10.563 21.486 1.00 96.75 83 ASP A O 1
ATOM 685 N N . PRO A 1 84 ? -7.721 -10.257 22.922 1.00 94.81 84 PRO A N 1
ATOM 686 C CA . PRO A 1 84 ? -6.875 -10.136 24.103 1.00 94.81 84 PRO A CA 1
ATOM 687 C C . PRO A 1 84 ? -6.217 -11.458 24.518 1.00 94.81 84 PRO A C 1
ATOM 689 O O . PRO A 1 84 ? -5.161 -11.418 25.145 1.00 94.81 84 PRO A O 1
ATOM 692 N N . GLU A 1 85 ? -6.797 -12.610 24.172 1.00 95.44 85 GLU A N 1
ATOM 693 C CA . GLU A 1 85 ? -6.275 -13.925 24.559 1.00 95.44 85 GLU A CA 1
ATOM 694 C C . GLU A 1 85 ? -5.144 -14.363 23.629 1.00 95.44 85 GLU A C 1
ATOM 696 O O . GLU A 1 85 ? -4.081 -14.793 24.077 1.00 95.44 85 GLU A O 1
ATOM 701 N N . THR A 1 86 ? -5.349 -14.221 22.317 1.00 95.31 86 THR A N 1
ATOM 702 C CA . THR A 1 86 ? -4.374 -14.668 21.309 1.00 95.31 86 THR A CA 1
ATOM 703 C C . THR A 1 86 ? -3.417 -13.566 20.856 1.00 95.31 86 THR A C 1
ATOM 705 O O . THR A 1 86 ? -2.403 -13.845 20.212 1.00 95.31 86 THR A O 1
ATOM 708 N N . GLY A 1 87 ? -3.738 -12.301 21.139 1.00 94.44 87 GLY A N 1
ATOM 709 C CA . GLY A 1 87 ? -3.000 -11.134 20.659 1.00 94.44 87 GLY A CA 1
ATOM 710 C C . GLY A 1 87 ? -3.123 -10.887 19.151 1.00 94.44 87 GLY A C 1
ATOM 711 O O . GLY A 1 87 ? -2.446 -9.995 18.630 1.00 94.44 87 GLY A O 1
ATOM 712 N N . LYS A 1 88 ? -3.957 -11.658 18.442 1.00 96.38 88 LYS A N 1
ATOM 713 C CA . LYS A 1 88 ? -4.169 -11.545 16.996 1.00 96.38 88 LYS A CA 1
ATOM 714 C C . LYS A 1 88 ? -5.225 -10.491 16.679 1.00 96.38 88 LYS A C 1
ATOM 716 O O . LYS A 1 88 ? -6.220 -10.348 17.377 1.00 96.38 88 LYS A O 1
ATOM 721 N N . TRP A 1 89 ? -5.016 -9.773 15.586 1.00 97.19 89 TRP A N 1
ATOM 722 C CA . TRP A 1 89 ? -6.038 -8.927 14.980 1.00 97.19 89 TRP A CA 1
ATOM 723 C C . TRP A 1 89 ? -6.952 -9.774 14.094 1.00 97.19 89 TRP A C 1
ATOM 725 O O . TRP A 1 89 ? -6.445 -10.542 13.273 1.00 97.19 89 TRP A O 1
ATOM 735 N N . SER A 1 90 ? -8.268 -9.637 14.248 1.00 96.00 90 SER A N 1
ATOM 736 C CA . SER A 1 90 ? -9.204 -9.884 13.146 1.00 96.00 90 SER A CA 1
ATOM 737 C C . SER A 1 90 ? -9.372 -8.594 12.357 1.00 96.00 90 SER A C 1
ATOM 739 O O . SER A 1 90 ? -9.187 -7.522 12.923 1.00 96.00 90 SER A O 1
ATOM 741 N N . TYR A 1 91 ? -9.691 -8.704 11.075 1.00 95.31 91 TYR A N 1
ATOM 742 C CA . TYR A 1 91 ? -9.815 -7.601 10.127 1.00 95.31 91 TYR A CA 1
ATOM 743 C C . TYR A 1 91 ? -10.744 -8.043 8.996 1.00 95.31 91 TYR A C 1
ATOM 745 O O . TYR A 1 91 ? -10.910 -9.249 8.782 1.00 95.31 91 TYR A O 1
ATOM 753 N N . GLY A 1 92 ? -11.350 -7.086 8.299 1.00 93.38 92 GLY A N 1
ATOM 754 C CA . GLY A 1 92 ? -12.264 -7.386 7.202 1.00 93.38 92 GLY A CA 1
ATOM 755 C C . GLY A 1 92 ? -11.549 -7.996 5.997 1.00 93.38 92 GLY A C 1
ATOM 756 O O . GLY A 1 92 ? -10.374 -7.717 5.745 1.00 93.38 92 GLY A O 1
ATOM 757 N N . ASP A 1 93 ? -12.259 -8.829 5.236 1.00 89.38 93 ASP A N 1
ATOM 758 C CA . ASP A 1 93 ? -11.711 -9.459 4.031 1.00 89.38 93 ASP A CA 1
ATOM 759 C C . ASP A 1 93 ? -11.355 -8.384 2.973 1.00 89.38 93 ASP A C 1
ATOM 761 O O . ASP A 1 93 ? -12.234 -7.614 2.567 1.00 89.38 93 ASP A O 1
ATOM 765 N N . PRO A 1 94 ? -10.087 -8.282 2.520 1.00 86.12 94 PRO A N 1
ATOM 766 C CA . PRO A 1 94 ? -9.644 -7.184 1.659 1.00 86.12 94 PRO A CA 1
ATOM 767 C C . PRO A 1 94 ? -10.109 -7.246 0.189 1.00 86.12 94 PRO A C 1
ATOM 769 O O . PRO A 1 94 ? -9.726 -6.360 -0.569 1.00 86.12 94 PRO A O 1
ATOM 772 N N . ASP A 1 95 ? -10.965 -8.203 -0.197 1.00 93.75 95 ASP A N 1
ATOM 773 C CA . ASP A 1 95 ? -11.357 -8.533 -1.585 1.00 93.75 95 ASP A CA 1
ATOM 774 C C . ASP A 1 95 ? -10.203 -9.155 -2.399 1.00 93.75 95 ASP A C 1
ATOM 776 O O . ASP A 1 95 ? -9.486 -8.513 -3.173 1.00 93.75 95 ASP A O 1
ATOM 780 N N . TRP A 1 96 ? -10.062 -10.478 -2.279 1.00 94.19 96 TRP A N 1
ATOM 781 C CA . TRP A 1 96 ? -9.049 -11.241 -3.014 1.00 94.19 96 TRP A CA 1
ATOM 782 C C . TRP A 1 96 ? -9.272 -11.309 -4.528 1.00 94.19 96 TRP A C 1
ATOM 784 O O . TRP A 1 96 ? -8.344 -11.670 -5.261 1.00 94.19 96 TRP A O 1
ATOM 794 N N . ASP A 1 97 ? -10.459 -10.974 -5.027 1.00 95.19 97 ASP A N 1
ATOM 795 C CA . ASP A 1 97 ? -10.678 -10.871 -6.465 1.00 95.19 97 ASP A CA 1
ATOM 796 C C . ASP A 1 97 ? -10.158 -9.533 -6.992 1.00 95.19 97 ASP A C 1
ATOM 798 O O . ASP A 1 97 ? -9.581 -9.500 -8.083 1.00 95.19 97 ASP A O 1
ATOM 802 N N . GLU A 1 98 ? -10.242 -8.451 -6.209 1.00 95.56 98 GLU A N 1
ATOM 803 C CA . GLU A 1 98 ? -9.500 -7.215 -6.486 1.00 95.56 98 GLU A CA 1
ATOM 804 C C . GLU A 1 98 ? -8.001 -7.478 -6.551 1.00 95.56 98 GLU A C 1
ATOM 806 O O . GLU A 1 98 ? -7.363 -7.116 -7.545 1.00 95.56 98 GLU A O 1
ATOM 811 N N . PHE A 1 99 ? -7.451 -8.178 -5.557 1.00 96.06 99 PHE A N 1
ATOM 812 C CA . PHE A 1 99 ? -6.046 -8.580 -5.566 1.00 96.06 99 PHE A CA 1
ATOM 813 C C . PHE A 1 99 ? -5.654 -9.264 -6.883 1.00 96.06 99 PHE A C 1
ATOM 815 O O . PHE A 1 99 ? -4.720 -8.820 -7.557 1.00 96.06 99 PHE A O 1
ATOM 822 N N . LYS A 1 100 ? -6.399 -10.301 -7.292 1.00 95.56 100 LYS A N 1
ATOM 823 C CA . LYS A 1 100 ? -6.146 -11.037 -8.542 1.00 95.56 100 LYS A CA 1
ATOM 824 C C . LYS A 1 100 ? -6.242 -10.134 -9.771 1.00 95.56 100 LYS A C 1
ATOM 826 O O . LYS A 1 100 ? -5.389 -10.228 -10.653 1.00 95.56 100 LYS A O 1
ATOM 831 N N . ARG A 1 101 ? -7.247 -9.252 -9.854 1.00 97.38 101 ARG A N 1
ATOM 832 C CA . ARG A 1 101 ? -7.378 -8.294 -10.970 1.00 97.38 101 ARG A CA 1
ATOM 833 C C . ARG A 1 101 ? -6.148 -7.390 -11.062 1.00 97.38 101 ARG A C 1
ATOM 835 O O . ARG A 1 101 ? -5.582 -7.233 -12.144 1.00 97.38 101 ARG A O 1
ATOM 842 N N . VAL A 1 102 ? -5.703 -6.836 -9.933 1.00 97.19 102 VAL A N 1
ATOM 843 C CA . VAL A 1 102 ? -4.577 -5.892 -9.876 1.00 97.19 102 VAL A CA 1
ATOM 844 C C . VAL A 1 102 ? -3.259 -6.557 -10.273 1.00 97.19 102 VAL A C 1
ATOM 846 O O . VAL A 1 102 ? -2.539 -6.008 -11.114 1.00 97.19 102 VAL A O 1
ATOM 849 N N . ILE A 1 103 ? -2.937 -7.737 -9.728 1.00 95.88 103 ILE A N 1
ATOM 850 C CA . ILE A 1 103 ? -1.671 -8.424 -10.052 1.00 95.88 103 ILE A CA 1
ATOM 851 C C . ILE A 1 103 ? -1.624 -8.909 -11.505 1.00 95.88 103 ILE A C 1
ATOM 853 O O . ILE A 1 103 ? -0.549 -8.952 -12.096 1.00 95.88 103 ILE A O 1
ATOM 857 N N . ASN A 1 104 ? -2.784 -9.193 -12.103 1.00 97.19 104 ASN A N 1
ATOM 858 C CA . ASN A 1 104 ? -2.901 -9.585 -13.508 1.00 97.19 104 ASN A CA 1
ATOM 859 C C . ASN A 1 104 ? -2.920 -8.390 -14.476 1.00 97.19 104 ASN A C 1
ATOM 861 O O . ASN A 1 104 ? -3.129 -8.571 -15.671 1.00 97.19 104 ASN A O 1
ATOM 865 N N . GLY A 1 105 ? -2.680 -7.166 -13.994 1.00 97.31 105 GLY A N 1
ATOM 866 C CA . GLY A 1 105 ? -2.527 -5.997 -14.861 1.00 97.31 105 GLY A CA 1
ATOM 867 C C . GLY A 1 105 ? -3.788 -5.157 -15.057 1.00 97.31 105 GLY A C 1
ATOM 868 O O . GLY A 1 105 ? -3.749 -4.213 -15.844 1.00 97.31 105 GLY A O 1
ATOM 869 N N . HIS A 1 106 ? -4.872 -5.441 -14.333 1.00 97.19 106 HIS A N 1
ATOM 870 C CA . HIS A 1 106 ? -6.164 -4.752 -14.457 1.00 97.19 106 HIS A CA 1
ATOM 871 C C . HIS A 1 106 ? -6.506 -3.885 -13.235 1.00 97.19 106 HIS A C 1
ATOM 873 O O . HIS A 1 106 ? -7.673 -3.699 -12.901 1.00 97.19 106 HIS A O 1
ATOM 879 N N . GLY A 1 107 ? -5.489 -3.375 -12.540 1.00 96.19 107 GLY A N 1
ATOM 880 C CA . GLY A 1 107 ? -5.648 -2.389 -11.475 1.00 96.19 107 GLY A CA 1
ATOM 881 C C . GLY A 1 107 ? -5.596 -0.941 -11.982 1.00 96.19 107 GLY A C 1
ATOM 882 O O . GLY A 1 107 ? -5.366 -0.694 -13.170 1.00 96.19 107 GLY A O 1
ATOM 883 N N . PRO A 1 108 ? -5.760 0.036 -11.075 1.00 95.81 108 PRO A N 1
ATOM 884 C CA . PRO A 1 108 ? -6.037 1.431 -11.427 1.00 95.81 108 PRO A CA 1
ATOM 885 C C . PRO A 1 108 ? -4.935 2.108 -12.250 1.00 95.81 108 PRO A C 1
ATOM 887 O O . PRO A 1 108 ? -5.228 2.974 -13.064 1.00 95.81 108 PRO A O 1
ATOM 890 N N . CYS A 1 109 ? -3.670 1.710 -12.072 1.00 97.38 109 CYS A N 1
ATOM 891 C CA . CYS A 1 109 ? -2.533 2.349 -12.746 1.00 97.38 109 CYS A CA 1
ATOM 892 C C . CYS A 1 109 ? -1.625 1.358 -13.490 1.00 97.38 109 CYS A C 1
ATOM 894 O O . CYS A 1 109 ? -0.529 1.736 -13.901 1.00 97.38 109 CYS A O 1
ATOM 896 N N . ASN A 1 110 ? -2.005 0.086 -13.652 1.00 98.25 110 ASN A N 1
ATOM 897 C CA . ASN A 1 110 ? -1.115 -0.921 -14.248 1.00 98.25 110 ASN A CA 1
ATOM 898 C C . ASN A 1 110 ? -0.689 -0.541 -15.675 1.00 98.25 110 ASN A C 1
ATOM 900 O O . ASN A 1 110 ? 0.505 -0.555 -15.988 1.00 98.25 110 ASN A O 1
ATOM 904 N N . ALA A 1 111 ? -1.650 -0.149 -16.519 1.00 98.00 111 ALA A N 1
ATOM 905 C CA . ALA A 1 111 ? -1.394 0.250 -17.902 1.00 98.00 111 ALA A CA 1
ATOM 906 C C . ALA A 1 111 ? -0.442 1.456 -17.984 1.00 98.00 111 ALA A C 1
ATOM 908 O O . ALA A 1 111 ? 0.551 1.411 -18.714 1.00 98.00 111 ALA A O 1
ATOM 909 N N . GLU A 1 112 ? -0.698 2.493 -17.182 1.00 98.25 112 GLU A N 1
ATOM 910 C CA . GLU A 1 112 ? 0.120 3.707 -17.115 1.00 98.25 112 GLU A CA 1
ATOM 911 C C . GLU A 1 112 ? 1.538 3.414 -16.609 1.00 98.25 112 GLU 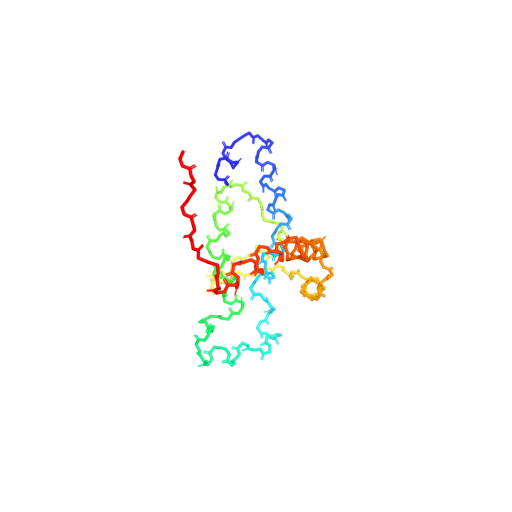A C 1
ATOM 913 O O . GLU A 1 112 ? 2.520 3.845 -17.216 1.00 98.25 112 GLU A O 1
ATOM 918 N N . ARG A 1 113 ? 1.678 2.621 -15.536 1.00 98.19 113 ARG A N 1
ATOM 919 C CA . ARG A 1 113 ? 2.985 2.235 -14.976 1.00 98.19 113 ARG A CA 1
ATOM 920 C C . ARG A 1 113 ? 3.827 1.475 -15.997 1.00 98.19 113 ARG A C 1
ATOM 922 O O . ARG A 1 113 ? 5.013 1.774 -16.148 1.00 98.19 113 ARG A O 1
ATOM 929 N N . LEU A 1 114 ? 3.227 0.528 -16.720 1.00 98.06 114 LEU A N 1
ATOM 930 C CA . LEU A 1 114 ? 3.917 -0.205 -17.781 1.00 98.06 114 LEU A CA 1
ATOM 931 C C . LEU A 1 114 ? 4.264 0.702 -18.969 1.00 98.06 114 LEU A C 1
ATOM 933 O O . LEU A 1 114 ? 5.355 0.578 -19.521 1.00 98.06 114 LEU A O 1
ATOM 937 N N . ALA A 1 115 ? 3.385 1.637 -19.343 1.00 98.31 115 ALA A N 1
ATOM 938 C CA . ALA A 1 115 ? 3.656 2.600 -20.409 1.00 98.31 115 ALA A CA 1
ATOM 939 C C . ALA A 1 115 ? 4.844 3.512 -20.072 1.00 98.31 115 ALA A C 1
ATOM 941 O O . ALA A 1 115 ? 5.718 3.706 -20.914 1.00 98.31 115 ALA A O 1
ATOM 942 N N . VAL A 1 116 ? 4.939 4.000 -18.829 1.00 98.44 116 VAL A N 1
ATOM 943 C CA . VAL A 1 116 ? 6.095 4.780 -18.358 1.00 98.44 116 VAL A CA 1
ATOM 944 C C . VAL A 1 116 ? 7.388 3.969 -18.463 1.00 98.44 116 VAL A C 1
ATOM 946 O O . VAL A 1 116 ? 8.396 4.487 -18.945 1.00 98.44 116 VAL A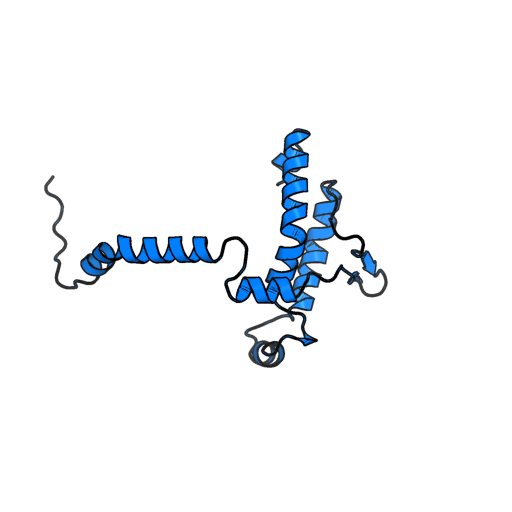 O 1
ATOM 949 N N . ARG A 1 117 ? 7.372 2.690 -18.061 1.00 98.06 117 ARG A N 1
ATOM 950 C CA . ARG A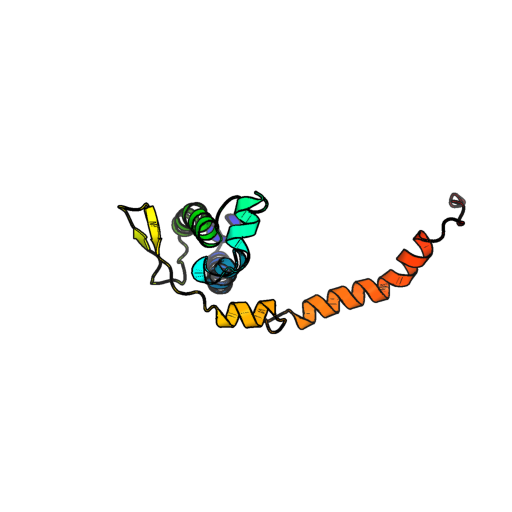 1 117 ? 8.549 1.811 -18.169 1.00 98.06 117 ARG A CA 1
ATOM 951 C C . ARG A 1 117 ? 8.946 1.551 -19.622 1.00 98.06 117 ARG A C 1
ATOM 953 O O . ARG A 1 117 ? 10.125 1.682 -19.935 1.00 98.06 117 ARG A O 1
ATOM 960 N N . ARG A 1 118 ? 7.984 1.267 -20.508 1.00 98.38 118 ARG A N 1
ATOM 961 C CA . ARG A 1 118 ? 8.234 1.110 -21.953 1.00 98.38 118 ARG A CA 1
ATOM 962 C C . ARG A 1 118 ? 8.838 2.371 -22.560 1.00 98.38 118 ARG A C 1
ATOM 964 O O . ARG A 1 118 ? 9.876 2.292 -23.202 1.00 98.38 118 ARG A O 1
ATOM 971 N N . LYS A 1 119 ? 8.258 3.538 -22.272 1.00 98.38 119 LYS A N 1
ATOM 972 C CA . LYS A 1 119 ? 8.756 4.823 -22.774 1.00 98.38 119 LYS A CA 1
ATOM 973 C C . LYS A 1 119 ? 10.180 5.114 -22.301 1.00 98.38 119 LYS A C 1
ATOM 975 O O . LYS A 1 119 ? 11.001 5.571 -23.088 1.00 98.38 119 LYS A O 1
ATOM 980 N N . ALA A 1 120 ? 10.491 4.852 -21.030 1.00 98.12 120 ALA A N 1
ATOM 981 C CA . ALA A 1 120 ? 11.846 5.018 -20.503 1.00 98.12 120 ALA A CA 1
ATOM 982 C C . ALA A 1 120 ? 12.847 4.076 -21.196 1.00 98.12 120 ALA A C 1
ATOM 984 O O . ALA A 1 120 ? 13.950 4.492 -21.552 1.00 98.12 120 ALA A O 1
ATOM 985 N N . GLU A 1 121 ? 12.444 2.826 -21.428 1.00 97.56 121 GLU A N 1
ATOM 986 C CA . GLU A 1 121 ? 13.247 1.847 -22.154 1.00 97.56 121 GLU A CA 1
ATOM 987 C C . GLU A 1 121 ? 13.498 2.305 -23.597 1.00 97.56 121 GLU A C 1
ATOM 989 O O . GLU A 1 121 ? 14.648 2.412 -24.017 1.00 97.56 121 GLU A O 1
ATOM 994 N N . GLU A 1 122 ? 12.452 2.642 -24.345 1.00 98.06 122 GLU A N 1
ATOM 995 C CA . GLU A 1 122 ? 12.536 3.088 -25.739 1.00 98.06 122 GLU A CA 1
ATOM 996 C C . GLU A 1 122 ? 13.382 4.355 -25.889 1.00 98.06 122 GLU A C 1
ATOM 998 O O . GLU A 1 122 ? 14.351 4.360 -26.649 1.00 98.06 122 GLU A O 1
ATOM 1003 N N . ASN A 1 123 ? 13.087 5.394 -25.106 1.00 97.81 123 ASN A N 1
ATOM 1004 C CA . ASN A 1 123 ? 13.791 6.673 -25.190 1.00 97.81 123 ASN A CA 1
ATOM 1005 C C . ASN A 1 123 ? 15.252 6.567 -24.733 1.00 97.81 123 ASN A C 1
ATOM 1007 O O . ASN A 1 123 ? 16.121 7.241 -25.280 1.00 97.81 123 ASN A O 1
ATOM 1011 N N . GLY A 1 124 ? 15.540 5.719 -23.741 1.00 97.50 124 GLY A N 1
ATOM 1012 C CA . GLY A 1 124 ? 16.898 5.492 -23.241 1.00 97.50 124 GLY A CA 1
ATOM 1013 C C . GLY A 1 124 ? 17.724 4.516 -24.083 1.00 97.50 124 GLY A C 1
ATOM 1014 O O . GLY A 1 124 ? 18.894 4.287 -23.773 1.00 97.50 124 GLY A O 1
ATOM 1015 N N . ARG A 1 125 ? 17.141 3.910 -25.129 1.00 96.94 125 ARG A N 1
ATOM 1016 C CA . ARG A 1 125 ? 17.791 2.849 -25.915 1.00 96.94 125 ARG A CA 1
ATOM 1017 C C . ARG A 1 125 ? 19.114 3.293 -26.516 1.00 96.94 125 ARG A C 1
ATOM 1019 O O . ARG A 1 125 ? 20.089 2.553 -26.432 1.00 96.94 125 ARG A O 1
ATOM 1026 N N . TRP A 1 126 ? 19.157 4.493 -27.086 1.00 93.69 126 TRP A N 1
ATOM 1027 C CA . TRP A 1 126 ? 20.368 5.007 -27.720 1.00 93.69 126 TRP A CA 1
ATOM 1028 C C . TRP A 1 126 ? 21.506 5.194 -26.706 1.00 93.69 126 TRP A C 1
ATOM 1030 O O . TRP A 1 126 ? 22.645 4.873 -27.022 1.00 93.69 126 TRP A O 1
ATOM 1040 N N . VAL A 1 127 ? 21.204 5.623 -25.471 1.00 94.38 127 VAL A N 1
ATOM 1041 C CA . VAL A 1 127 ? 22.205 5.770 -24.399 1.00 94.38 127 VAL A CA 1
ATOM 1042 C C . VAL A 1 127 ? 22.789 4.411 -24.041 1.00 94.38 127 VAL A C 1
ATOM 1044 O O . VAL A 1 127 ? 24.004 4.254 -23.985 1.00 94.38 127 VAL A O 1
ATOM 1047 N N . ARG A 1 128 ? 21.928 3.403 -23.846 1.00 93.06 128 ARG A N 1
ATOM 1048 C CA . ARG A 1 128 ? 22.380 2.034 -23.559 1.00 93.06 128 ARG A CA 1
ATOM 1049 C C . ARG A 1 128 ? 23.240 1.481 -24.694 1.00 93.06 128 ARG A C 1
ATOM 1051 O O . ARG A 1 128 ? 24.252 0.848 -24.426 1.00 93.06 128 ARG A O 1
ATOM 1058 N N . GLN A 1 129 ? 22.871 1.752 -25.946 1.00 91.56 129 GLN A N 1
ATOM 1059 C CA . GLN A 1 129 ? 23.659 1.352 -27.114 1.00 91.56 129 GLN A CA 1
ATOM 1060 C C . GLN A 1 129 ? 25.001 2.085 -27.205 1.00 91.56 129 GLN A C 1
ATOM 1062 O O . GLN A 1 129 ? 25.989 1.450 -27.551 1.00 91.56 129 GLN A O 1
ATOM 1067 N N . ALA A 1 130 ? 25.048 3.383 -26.894 1.00 90.25 130 ALA A N 1
ATOM 1068 C CA . ALA A 1 130 ? 26.286 4.158 -26.877 1.00 90.25 130 ALA A CA 1
ATOM 1069 C C . ALA A 1 130 ? 27.251 3.627 -25.807 1.00 90.25 130 ALA A C 1
ATOM 1071 O O . ALA A 1 130 ? 28.395 3.323 -26.111 1.00 90.25 130 ALA A O 1
ATOM 1072 N N . LEU A 1 131 ? 26.763 3.405 -24.581 1.00 88.25 131 LEU A N 1
ATOM 1073 C CA . LEU A 1 131 ? 27.578 2.881 -23.478 1.00 88.25 131 LEU A CA 1
ATOM 1074 C C . LEU A 1 131 ? 28.014 1.420 -23.673 1.00 88.25 131 LEU A C 1
ATOM 1076 O O . LEU A 1 131 ? 29.028 1.006 -23.122 1.00 88.25 131 LEU A O 1
ATOM 1080 N N . ALA A 1 132 ? 27.262 0.623 -24.437 1.00 85.06 132 ALA A N 1
ATOM 1081 C CA . ALA A 1 132 ? 27.607 -0.772 -24.716 1.00 85.06 132 ALA A CA 1
ATOM 1082 C C . ALA A 1 132 ? 28.735 -0.933 -25.753 1.00 85.06 132 ALA A C 1
ATOM 1084 O O . ALA A 1 132 ? 29.235 -2.045 -25.945 1.00 85.06 132 ALA A O 1
ATOM 1085 N N . ARG A 1 133 ? 29.146 0.139 -26.444 1.00 79.56 133 ARG A N 1
ATOM 1086 C CA . ARG A 1 133 ? 30.257 0.090 -27.400 1.00 79.56 133 ARG A CA 1
ATOM 1087 C C . ARG A 1 133 ? 31.583 0.114 -26.645 1.00 79.56 133 ARG A C 1
ATOM 1089 O O . ARG A 1 133 ? 32.067 1.160 -26.241 1.00 79.56 133 ARG A O 1
ATOM 1096 N N . ALA A 1 134 ? 32.207 -1.056 -26.521 1.00 66.19 134 ALA A N 1
ATOM 1097 C CA . ALA A 1 134 ? 33.516 -1.226 -25.882 1.00 66.19 134 ALA A CA 1
ATOM 1098 C C . ALA A 1 134 ? 34.679 -0.483 -26.581 1.00 66.19 134 ALA A C 1
ATOM 1100 O O . ALA A 1 134 ? 35.780 -0.440 -26.041 1.00 66.19 134 ALA A O 1
ATOM 1101 N N . ALA A 1 135 ? 34.458 0.060 -27.783 1.00 67.00 135 ALA A N 1
ATOM 1102 C CA . ALA A 1 135 ? 35.492 0.660 -28.626 1.00 67.00 135 ALA A CA 1
ATOM 1103 C C . ALA A 1 135 ? 35.626 2.187 -28.482 1.00 67.00 135 ALA A C 1
ATOM 1105 O O . ALA A 1 135 ? 36.547 2.757 -29.064 1.00 67.00 135 ALA A O 1
ATOM 1106 N N . ASP A 1 136 ? 34.737 2.852 -27.739 1.00 65.06 136 ASP A N 1
ATOM 1107 C CA . ASP A 1 136 ? 34.779 4.309 -27.626 1.00 65.06 136 ASP A CA 1
ATOM 1108 C C . ASP A 1 136 ? 35.824 4.718 -26.578 1.00 65.06 136 ASP A C 1
ATOM 1110 O O . ASP A 1 136 ? 35.632 4.597 -25.366 1.00 65.06 136 ASP A O 1
ATOM 1114 N N . THR A 1 137 ? 36.975 5.183 -27.061 1.00 67.75 137 THR A N 1
ATOM 1115 C CA . THR A 1 137 ? 38.043 5.746 -26.234 1.00 67.75 137 THR A CA 1
ATOM 1116 C C . THR A 1 137 ? 37.521 7.001 -25.539 1.00 67.75 137 THR A C 1
ATOM 1118 O O . THR A 1 137 ? 37.042 7.919 -26.204 1.00 67.75 137 THR A O 1
ATOM 1121 N N . TYR A 1 138 ? 37.626 7.077 -24.209 1.00 69.31 138 TYR A N 1
ATOM 1122 C CA . TYR A 1 138 ? 37.341 8.316 -23.484 1.00 69.31 138 TYR A CA 1
ATOM 1123 C C . TYR A 1 138 ? 38.239 9.437 -24.022 1.00 69.31 138 TYR A C 1
ATOM 1125 O O . TYR A 1 138 ? 39.462 9.380 -23.881 1.00 69.31 138 TYR A O 1
ATOM 1133 N N . VAL A 1 139 ? 37.634 10.453 -24.635 1.00 73.00 139 VAL A N 1
ATOM 1134 C CA . VAL A 1 139 ? 38.329 11.673 -25.050 1.00 73.00 139 VAL A CA 1
ATOM 1135 C C . VAL A 1 139 ? 37.974 12.754 -24.039 1.00 73.00 139 VAL A C 1
ATOM 1137 O O . VAL A 1 139 ? 36.801 13.088 -23.874 1.00 73.00 139 VAL A O 1
ATOM 1140 N N . ALA A 1 140 ? 38.979 13.276 -23.333 1.00 75.00 140 ALA A N 1
ATOM 1141 C CA . ALA A 1 140 ? 38.780 14.394 -22.420 1.00 75.00 140 ALA A CA 1
ATOM 1142 C C . ALA A 1 140 ? 38.196 15.593 -23.196 1.00 75.00 140 ALA A C 1
ATOM 1144 O O . ALA A 1 140 ? 38.690 15.892 -24.288 1.00 75.00 140 ALA A O 1
ATOM 1145 N N . PRO A 1 141 ? 37.155 16.271 -22.680 1.00 77.25 141 PRO A N 1
ATOM 1146 C CA . PRO A 1 141 ? 36.612 17.446 -23.348 1.00 77.25 141 PRO A CA 1
ATOM 1147 C C . PRO A 1 141 ? 37.698 18.524 -23.462 1.00 77.25 141 PRO A C 1
ATOM 1149 O O . PRO A 1 141 ? 38.431 18.772 -22.504 1.00 77.25 141 PRO A O 1
ATOM 1152 N N . LEU A 1 142 ? 37.808 19.135 -24.647 1.00 69.69 142 LEU A N 1
ATOM 1153 C CA . LEU A 1 142 ? 38.684 20.283 -24.878 1.00 69.69 142 LEU A CA 1
ATOM 1154 C C . LEU A 1 142 ? 38.252 21.424 -23.948 1.00 69.69 142 LEU A C 1
ATOM 1156 O O . LEU A 1 142 ? 37.098 21.853 -23.995 1.00 69.69 142 LEU A O 1
ATOM 1160 N N . SER A 1 143 ? 39.184 21.839 -23.088 1.00 65.31 143 SER A N 1
ATOM 1161 C CA . SER A 1 143 ? 39.084 22.995 -22.191 1.00 65.31 143 SER A CA 1
ATOM 1162 C C . SER A 1 143 ? 39.001 24.308 -22.951 1.00 65.31 143 SER A C 1
ATOM 1164 O O . SER A 1 143 ? 39.786 24.436 -23.921 1.00 65.31 143 SER A O 1
#